Protein AF-A0A5Q3FW25-F1 (afdb_monomer_lite)

Organism: Fusarium fujikuroi (NCBI:txid5127)

Structure (mmCIF, N/CA/C/O backbone):
data_AF-A0A5Q3FW25-F1
#
_entry.id   AF-A0A5Q3FW25-F1
#
loop_
_atom_site.group_PDB
_atom_site.id
_atom_site.type_symbol
_atom_site.label_atom_id
_atom_site.label_alt_id
_atom_site.label_comp_id
_atom_site.label_asym_id
_atom_site.label_entity_id
_atom_site.label_seq_id
_atom_site.pdbx_PDB_ins_code
_atom_site.Cartn_x
_atom_site.Cartn_y
_atom_site.Cartn_z
_atom_site.occupancy
_atom_site.B_iso_or_equiv
_atom_site.auth_seq_id
_atom_site.auth_comp_id
_atom_site.auth_asym_id
_atom_site.auth_atom_id
_atom_site.pdbx_PDB_model_num
ATOM 1 N N . MET A 1 1 ? -4.917 18.342 5.573 1.00 49.97 1 MET A N 1
ATOM 2 C CA . MET A 1 1 ? -4.631 16.898 5.507 1.00 49.97 1 MET A CA 1
ATOM 3 C C . MET A 1 1 ? -5.899 16.234 5.031 1.00 49.97 1 MET A C 1
ATOM 5 O O . MET A 1 1 ? -6.953 16.5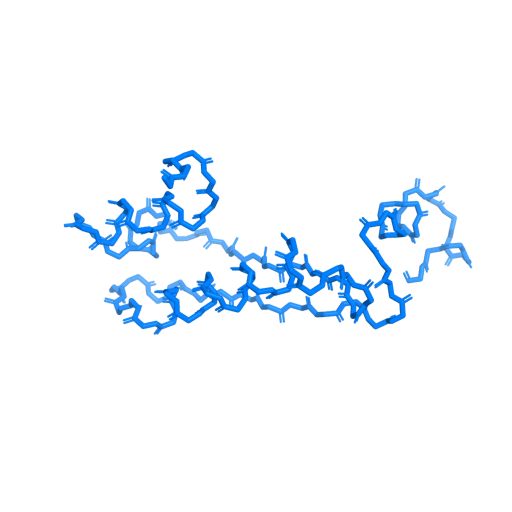08 5.595 1.00 49.97 1 MET A O 1
ATOM 9 N N . GLU A 1 2 ? -5.803 15.545 3.904 1.00 61.22 2 GLU A N 1
ATOM 10 C CA . GLU A 1 2 ? -6.919 15.028 3.113 1.00 61.22 2 GLU A CA 1
ATOM 11 C C . GLU A 1 2 ? -7.721 14.007 3.928 1.00 61.22 2 GLU A C 1
ATOM 13 O O . GLU A 1 2 ? -7.225 12.937 4.255 1.00 61.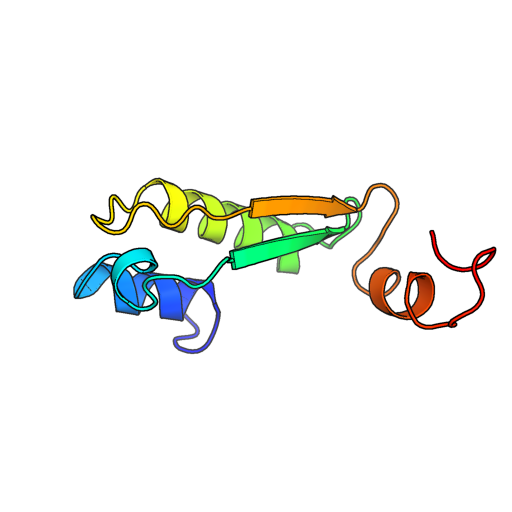22 2 GLU A O 1
ATOM 18 N N . GLN A 1 3 ? -8.951 14.361 4.311 1.00 64.31 3 GLN A N 1
ATOM 19 C CA . GLN A 1 3 ? -9.804 13.500 5.145 1.00 64.31 3 GLN A CA 1
ATOM 20 C C . GLN A 1 3 ? -10.252 12.220 4.423 1.00 64.31 3 GLN A C 1
ATOM 22 O O . GLN A 1 3 ? -10.576 11.241 5.088 1.00 64.31 3 GLN A O 1
ATOM 27 N N . ASP A 1 4 ? -10.225 12.224 3.088 1.00 72.19 4 ASP A N 1
ATOM 28 C CA . ASP A 1 4 ? -10.754 11.147 2.248 1.00 72.19 4 ASP A CA 1
ATOM 29 C C . ASP A 1 4 ? -9.665 10.228 1.660 1.00 72.19 4 ASP A C 1
ATOM 31 O O . ASP A 1 4 ? -9.965 9.373 0.827 1.00 72.19 4 ASP A O 1
ATOM 35 N N . CYS A 1 5 ? -8.399 10.372 2.071 1.00 78.38 5 CYS A N 1
ATOM 36 C CA . CYS A 1 5 ? -7.348 9.424 1.696 1.00 78.38 5 CYS A CA 1
ATOM 37 C C . CYS A 1 5 ? -7.333 8.209 2.650 1.00 78.38 5 CYS A C 1
ATOM 39 O O . CYS A 1 5 ? -7.809 8.315 3.786 1.00 78.38 5 CYS A O 1
ATOM 41 N N . PRO A 1 6 ? -6.771 7.049 2.247 1.00 79.50 6 PRO A N 1
ATOM 42 C CA . PRO A 1 6 ? -6.771 5.841 3.078 1.00 79.50 6 PRO A CA 1
ATOM 43 C C . PRO A 1 6 ? -6.224 6.055 4.496 1.00 79.50 6 PRO A C 1
ATOM 45 O O . PRO A 1 6 ? -6.815 5.564 5.457 1.00 79.50 6 PRO A O 1
ATOM 48 N N . LEU A 1 7 ? -5.144 6.831 4.642 1.00 80.94 7 LEU A N 1
ATOM 49 C CA . LEU A 1 7 ? -4.572 7.180 5.946 1.00 80.94 7 LEU A CA 1
ATOM 50 C C . LEU A 1 7 ? -5.541 8.026 6.785 1.00 80.94 7 LEU A C 1
ATOM 52 O O . LEU A 1 7 ? -5.796 7.696 7.940 1.00 80.94 7 LEU A O 1
ATOM 56 N N . GLY A 1 8 ? -6.142 9.067 6.202 1.00 82.00 8 GLY A N 1
ATOM 57 C CA . GLY A 1 8 ? -7.120 9.915 6.889 1.00 82.00 8 GLY A CA 1
ATOM 58 C C . GLY A 1 8 ? -8.361 9.141 7.348 1.00 82.00 8 GLY A C 1
ATOM 59 O O . GLY A 1 8 ? -8.840 9.329 8.470 1.00 82.00 8 GLY A O 1
ATOM 60 N N . LEU A 1 9 ? -8.841 8.202 6.527 1.00 80.62 9 LEU A N 1
ATOM 61 C CA . LEU A 1 9 ? -9.947 7.307 6.879 1.00 80.62 9 LEU A CA 1
ATOM 62 C C . LEU A 1 9 ? -9.565 6.342 8.009 1.00 80.62 9 LEU A C 1
ATOM 64 O O . LEU A 1 9 ? -10.374 6.093 8.909 1.00 80.62 9 LEU A O 1
ATOM 68 N N . LEU A 1 10 ? -8.332 5.830 7.995 1.00 79.81 10 LEU A N 1
ATOM 69 C CA . LEU A 1 10 ? -7.795 4.972 9.048 1.00 79.81 10 LEU A CA 1
ATOM 70 C C . LEU A 1 10 ? -7.688 5.724 10.386 1.00 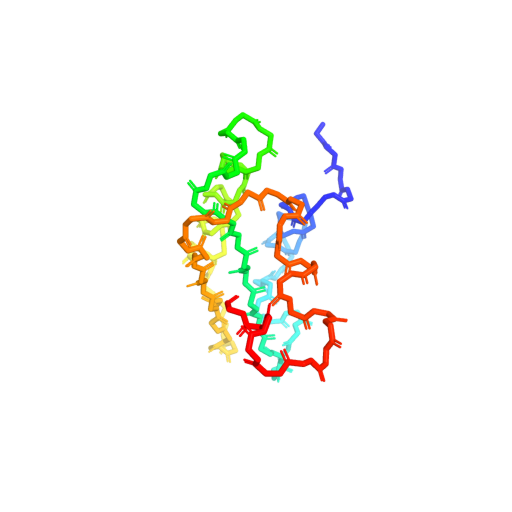79.81 10 LEU A C 1
ATOM 72 O O . LEU A 1 10 ? -8.144 5.226 11.417 1.00 79.81 10 LEU A O 1
ATOM 76 N N . GLU A 1 11 ? -7.181 6.959 10.372 1.00 82.25 11 GLU A N 1
ATOM 77 C CA . GLU A 1 11 ? -7.158 7.841 11.544 1.00 82.25 11 GLU A CA 1
ATOM 78 C C . GLU A 1 11 ? -8.567 8.126 12.080 1.00 82.25 11 GLU A C 1
ATOM 80 O O . GLU A 1 11 ? -8.796 8.117 13.294 1.00 82.25 11 GLU A O 1
ATOM 85 N N . ALA A 1 12 ? -9.526 8.392 11.189 1.00 82.69 12 ALA A N 1
ATOM 86 C CA . ALA A 1 12 ? -10.913 8.651 11.560 1.00 82.69 12 ALA A CA 1
ATOM 87 C C . ALA A 1 12 ? -11.584 7.420 12.187 1.00 82.69 12 ALA A C 1
ATOM 89 O O . ALA A 1 12 ? -12.340 7.562 13.156 1.00 82.69 12 ALA A O 1
ATOM 90 N N . CYS A 1 13 ? -11.277 6.221 11.681 1.00 79.50 13 CYS A N 1
ATOM 91 C CA . CYS A 1 13 ? -11.703 4.969 12.296 1.00 79.50 13 CYS A CA 1
ATOM 92 C C . CYS A 1 13 ? -11.119 4.856 13.703 1.00 79.50 13 CYS A C 1
ATOM 94 O O . CYS A 1 13 ? -11.894 4.832 14.659 1.00 79.50 13 CYS A O 1
ATOM 96 N N . ASN A 1 14 ? -9.789 4.917 13.839 1.00 77.75 14 ASN A N 1
ATOM 97 C CA . ASN A 1 14 ? -9.077 4.706 15.104 1.00 77.75 14 ASN A CA 1
ATOM 98 C C . ASN A 1 14 ? -9.500 5.661 16.235 1.00 77.75 14 ASN A C 1
ATOM 100 O O . ASN A 1 14 ? -9.411 5.291 17.403 1.00 77.75 14 ASN A O 1
ATOM 104 N N . LYS A 1 15 ? -10.018 6.859 15.927 1.00 81.38 15 LYS A N 1
ATOM 105 C CA . LYS A 1 15 ? -10.606 7.768 16.935 1.00 81.38 15 LYS A CA 1
ATOM 106 C C . LYS A 1 15 ? -11.864 7.211 17.612 1.00 81.38 15 LYS A C 1
ATOM 108 O O . LYS A 1 15 ? -12.162 7.603 18.735 1.00 81.38 15 LYS A O 1
ATOM 113 N N . ASN A 1 16 ? -12.610 6.342 16.933 1.00 75.38 16 ASN A N 1
ATOM 114 C CA . ASN A 1 16 ? -13.859 5.758 17.428 1.00 75.38 16 ASN A CA 1
ATOM 115 C C . ASN A 1 16 ? -13.707 4.272 17.790 1.00 75.38 16 ASN A C 1
ATOM 117 O O . ASN A 1 16 ? -14.235 3.830 18.807 1.00 75.38 16 ASN A O 1
ATOM 121 N N . LYS A 1 17 ? -13.030 3.498 16.936 1.00 76.12 17 LYS A N 1
ATOM 122 C CA . LYS A 1 17 ? -12.798 2.051 17.064 1.00 76.12 17 LYS A CA 1
ATOM 123 C C . LYS A 1 17 ? -11.630 1.625 16.171 1.00 76.12 17 LYS A C 1
ATOM 125 O O . LYS A 1 17 ? -11.402 2.247 15.141 1.00 76.12 17 LYS A O 1
ATOM 130 N N . ALA A 1 18 ? -10.919 0.553 16.510 1.00 80.31 18 ALA A N 1
ATOM 131 C CA . ALA A 1 18 ? -9.885 0.028 15.617 1.00 80.31 18 ALA A CA 1
ATOM 132 C C . ALA A 1 18 ? -10.477 -0.304 14.232 1.00 80.31 18 ALA A C 1
ATOM 134 O O . ALA A 1 18 ? -11.609 -0.787 14.133 1.00 80.31 18 ALA A O 1
ATOM 135 N N . VAL A 1 19 ? -9.729 -0.045 13.158 1.00 75.62 19 VAL A N 1
ATOM 136 C CA . VAL A 1 19 ? -10.190 -0.287 11.775 1.00 75.62 19 VAL A CA 1
ATOM 137 C C . VAL A 1 19 ? -10.585 -1.741 11.524 1.00 75.62 19 VAL A C 1
ATOM 139 O O . VAL A 1 19 ? -11.584 -2.014 10.861 1.00 75.62 19 VAL A O 1
ATOM 142 N N . SER A 1 20 ? -9.857 -2.672 12.131 1.00 74.44 20 SER A N 1
ATOM 143 C CA . SER A 1 20 ? -10.125 -4.105 12.083 1.00 74.44 20 SER A CA 1
ATOM 144 C C . SER A 1 20 ? -11.513 -4.427 12.650 1.00 74.44 20 SER A C 1
ATOM 146 O O . SER A 1 20 ? -12.251 -5.241 12.095 1.00 74.44 20 SER A O 1
ATOM 148 N N . ASP A 1 21 ? -11.950 -3.687 13.671 1.00 80.19 21 ASP A N 1
ATOM 149 C CA . ASP A 1 21 ? -13.277 -3.823 14.280 1.00 80.19 21 ASP A CA 1
ATOM 150 C C . ASP A 1 21 ? -14.380 -3.109 13.474 1.00 80.19 21 ASP A C 1
ATOM 152 O O . ASP A 1 21 ? -15.575 -3.318 13.705 1.00 80.19 21 ASP A O 1
ATOM 156 N N . ALA A 1 22 ? -14.016 -2.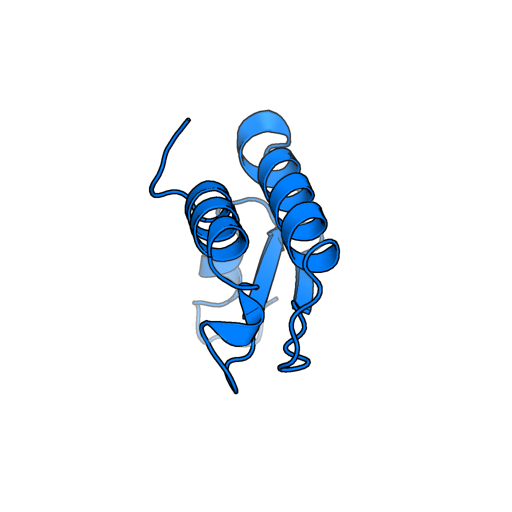249 12.518 1.00 72.25 22 ALA A N 1
ATOM 157 C CA . ALA A 1 22 ? -14.968 -1.610 11.616 1.00 72.25 22 ALA A CA 1
ATOM 158 C C . ALA A 1 22 ? -15.445 -2.542 10.493 1.00 72.25 22 ALA A C 1
ATOM 160 O O . ALA A 1 22 ? -16.569 -2.368 10.019 1.00 72.25 22 ALA A O 1
ATOM 161 N N . ALA A 1 23 ? -14.631 -3.529 10.115 1.00 75.50 23 ALA A N 1
ATOM 162 C CA . ALA A 1 23 ? -14.900 -4.463 9.027 1.00 75.50 23 ALA A CA 1
ATOM 163 C C . ALA A 1 23 ? -14.581 -5.921 9.431 1.00 75.50 23 ALA A C 1
ATOM 165 O O . ALA A 1 23 ? -13.694 -6.552 8.850 1.00 75.50 23 ALA A O 1
ATOM 166 N N . PRO A 1 24 ? -15.293 -6.482 10.427 1.00 76.56 24 PRO A N 1
ATOM 167 C CA . PRO A 1 24 ? -15.030 -7.836 10.902 1.00 76.56 24 PRO A CA 1
ATOM 168 C C . PRO A 1 24 ? -15.232 -8.865 9.780 1.00 76.56 24 PRO A C 1
ATOM 170 O O . PRO A 1 24 ? -16.263 -8.877 9.109 1.00 76.56 24 PRO A O 1
ATOM 173 N N . GLY A 1 25 ? -14.245 -9.745 9.597 1.00 81.50 25 GLY A N 1
ATOM 174 C CA . GLY A 1 25 ? -14.263 -10.798 8.576 1.00 81.50 25 GLY A CA 1
ATOM 175 C C . GLY A 1 25 ? -13.801 -10.366 7.179 1.00 81.50 25 GLY A C 1
ATOM 176 O O . GLY A 1 25 ? -13.806 -11.195 6.271 1.00 81.50 25 GLY A O 1
ATOM 177 N N . VAL A 1 26 ? -13.384 -9.109 6.994 1.00 85.19 26 VAL A N 1
ATOM 178 C CA . VAL A 1 26 ? -12.782 -8.623 5.743 1.00 85.19 26 VAL A CA 1
ATOM 179 C C . VAL A 1 26 ? -11.265 -8.795 5.796 1.00 85.19 26 VAL A C 1
ATOM 181 O O . VAL A 1 26 ? -10.643 -8.468 6.800 1.00 85.19 26 VAL A O 1
ATOM 184 N N . GLN A 1 27 ? -10.668 -9.299 4.714 1.00 87.38 27 GLN A N 1
ATOM 185 C CA . GLN A 1 27 ? -9.213 -9.341 4.544 1.00 87.38 27 GLN A CA 1
ATOM 186 C C . GLN A 1 27 ? -8.742 -8.090 3.807 1.00 87.38 27 GLN A C 1
ATOM 188 O O . GLN A 1 27 ? -9.343 -7.697 2.806 1.00 87.38 27 GLN A O 1
ATOM 193 N N . PHE A 1 28 ? -7.660 -7.486 4.291 1.00 88.25 28 PHE A N 1
ATOM 194 C CA . PHE A 1 28 ? -7.078 -6.284 3.706 1.00 88.25 28 PHE A CA 1
ATOM 195 C C . PHE A 1 28 ? -5.704 -6.597 3.123 1.00 88.25 28 PHE A C 1
ATOM 197 O O . PHE A 1 28 ? -4.874 -7.212 3.791 1.00 88.25 28 PHE A O 1
ATOM 204 N N . LEU A 1 29 ? -5.474 -6.143 1.891 1.00 92.50 29 LEU A N 1
ATOM 205 C CA . LEU A 1 29 ? -4.191 -6.213 1.200 1.00 92.50 29 LEU A CA 1
ATOM 206 C C . LEU A 1 29 ? -3.761 -4.798 0.813 1.00 92.50 29 LEU A C 1
ATOM 208 O O . LEU A 1 29 ? -4.493 -4.103 0.108 1.00 92.50 29 LEU A O 1
ATOM 212 N N . LEU A 1 30 ? -2.562 -4.406 1.235 1.00 93.00 30 LEU A N 1
ATOM 213 C CA . LEU A 1 30 ? -1.842 -3.265 0.685 1.00 93.00 30 LEU A CA 1
ATOM 214 C C . LEU A 1 30 ? -0.760 -3.782 -0.268 1.00 93.00 30 LEU A C 1
ATOM 216 O O . LEU A 1 30 ? 0.153 -4.496 0.148 1.00 93.00 30 LEU A O 1
ATOM 220 N N . LEU A 1 31 ? -0.869 -3.411 -1.541 1.00 93.69 31 LEU A N 1
ATOM 221 C CA . LEU A 1 31 ? 0.043 -3.810 -2.609 1.00 93.69 31 LEU A CA 1
ATOM 222 C C . LEU A 1 31 ? 0.675 -2.558 -3.224 1.00 93.69 31 LEU A C 1
ATOM 224 O O . LEU A 1 31 ? -0.052 -1.643 -3.605 1.00 93.69 31 LEU A O 1
ATOM 228 N N . TYR A 1 32 ? 2.003 -2.516 -3.324 1.00 94.25 32 TYR A N 1
ATOM 229 C CA . TYR A 1 32 ? 2.729 -1.401 -3.947 1.00 94.25 32 TYR A CA 1
ATOM 230 C C . TYR A 1 32 ? 4.010 -1.866 -4.649 1.00 94.25 32 TYR A C 1
ATOM 232 O O . TYR A 1 32 ? 4.521 -2.952 -4.369 1.00 94.25 32 TYR A O 1
ATOM 240 N N . GLY A 1 33 ? 4.514 -1.072 -5.593 1.00 94.94 33 GLY A N 1
ATOM 241 C CA . GLY A 1 33 ? 5.713 -1.384 -6.372 1.00 94.94 33 GLY A CA 1
ATOM 242 C C . GLY A 1 33 ? 7.002 -1.000 -5.646 1.00 94.94 33 GLY A C 1
ATOM 243 O O . GLY A 1 33 ? 7.046 0.004 -4.935 1.00 94.94 33 GLY A O 1
ATOM 244 N N . SER A 1 34 ? 8.086 -1.762 -5.834 1.00 95.44 34 SER A N 1
ATOM 245 C CA . SER A 1 34 ? 9.386 -1.408 -5.232 1.00 95.44 34 SER A CA 1
ATOM 246 C C . SER A 1 34 ? 10.022 -0.150 -5.838 1.00 95.44 34 SER A C 1
ATOM 248 O O . SER A 1 34 ? 10.919 0.430 -5.228 1.00 95.44 34 SER A O 1
ATOM 250 N N . LEU A 1 35 ? 9.542 0.291 -7.007 1.00 95.50 35 LEU A N 1
ATOM 251 C CA . LEU A 1 35 ? 9.988 1.489 -7.724 1.00 95.50 35 LEU A CA 1
ATOM 252 C C . LEU A 1 35 ? 8.925 2.603 -7.735 1.00 95.50 35 LEU A C 1
ATOM 254 O O . LEU A 1 35 ? 8.949 3.468 -8.614 1.00 95.50 35 LEU A O 1
ATOM 258 N N . ASP A 1 36 ? 7.967 2.566 -6.806 1.00 96.62 36 ASP A N 1
ATOM 259 C CA . ASP A 1 36 ? 7.018 3.663 -6.611 1.00 96.62 36 ASP A CA 1
ATOM 260 C C . ASP A 1 36 ? 7.715 4.950 -6.117 1.00 96.62 36 ASP A C 1
ATOM 262 O O . ASP A 1 36 ? 8.746 4.870 -5.442 1.00 96.62 36 ASP A O 1
ATOM 266 N N . PRO A 1 37 ? 7.174 6.147 -6.425 1.00 95.19 37 PRO A N 1
ATOM 267 C CA . PRO A 1 37 ? 7.711 7.408 -5.915 1.00 95.19 37 PRO A CA 1
ATOM 268 C C . PRO A 1 37 ? 7.740 7.448 -4.379 1.00 95.19 37 PRO A C 1
ATOM 270 O O . PRO A 1 37 ? 6.742 7.147 -3.717 1.00 95.19 37 PRO A O 1
ATOM 273 N N . GLU A 1 38 ? 8.879 7.835 -3.800 1.00 90.31 38 GLU A N 1
ATOM 274 C CA . GLU A 1 38 ? 9.060 7.828 -2.342 1.00 90.31 38 GLU A CA 1
ATOM 275 C C . GLU A 1 38 ? 8.193 8.885 -1.646 1.00 90.31 38 GLU A C 1
ATOM 277 O O . GLU A 1 38 ? 7.595 8.611 -0.607 1.00 90.31 38 GLU A O 1
ATOM 282 N N . ASP A 1 39 ? 8.113 10.077 -2.233 1.00 88.06 39 ASP A N 1
ATOM 283 C CA . ASP A 1 39 ? 7.441 11.258 -1.692 1.00 88.06 39 ASP A CA 1
ATOM 284 C C . ASP A 1 39 ? 5.921 11.253 -1.884 1.00 88.06 39 ASP A C 1
ATOM 286 O O . ASP A 1 39 ? 5.215 11.880 -1.096 1.00 88.06 39 ASP A O 1
ATOM 290 N N . GLU A 1 40 ? 5.414 10.528 -2.882 1.00 86.38 40 GLU A N 1
ATOM 291 C CA . GLU A 1 40 ? 3.976 10.473 -3.181 1.00 86.38 40 GLU A CA 1
ATOM 292 C C . GL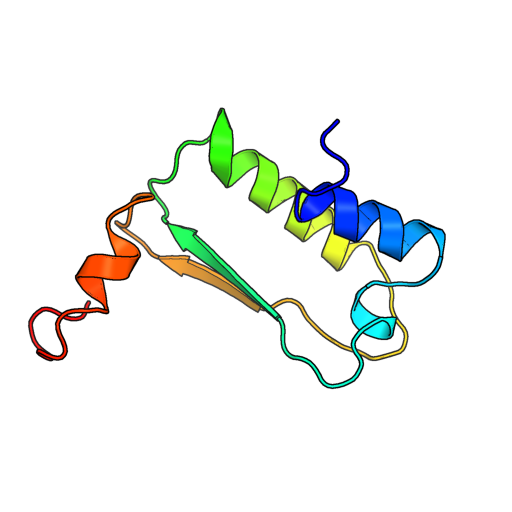U A 1 40 ? 3.307 9.161 -2.743 1.00 86.38 40 GLU A C 1
ATOM 294 O O . GLU A 1 40 ? 2.119 9.165 -2.423 1.00 86.38 40 GLU A O 1
ATOM 299 N N . ILE A 1 41 ? 4.037 8.036 -2.719 1.00 91.19 41 ILE A N 1
ATOM 300 C CA . ILE A 1 41 ? 3.445 6.702 -2.520 1.00 91.19 41 ILE A CA 1
ATOM 301 C C . ILE A 1 41 ? 4.090 5.955 -1.350 1.00 91.19 41 ILE A C 1
ATOM 303 O O . ILE A 1 41 ? 3.396 5.579 -0.401 1.00 91.19 41 ILE A O 1
ATOM 307 N N . LEU A 1 42 ? 5.409 5.723 -1.384 1.00 92.31 42 LEU A N 1
ATOM 308 C CA . LEU A 1 42 ? 6.051 4.843 -0.396 1.00 92.31 42 LEU A CA 1
ATOM 309 C C . LEU A 1 42 ? 5.997 5.420 1.022 1.00 92.31 42 LEU A C 1
ATOM 311 O O . LEU A 1 42 ? 5.771 4.665 1.969 1.00 92.31 42 LEU A O 1
ATOM 315 N N . GLY A 1 43 ? 6.164 6.738 1.174 1.00 90.75 43 GLY A N 1
ATOM 316 C CA . GLY A 1 43 ? 6.021 7.428 2.457 1.00 90.75 43 GLY A CA 1
ATOM 317 C C . GLY A 1 43 ? 4.634 7.222 3.068 1.00 90.75 43 GLY A C 1
ATOM 318 O O . GLY A 1 43 ? 4.518 6.710 4.182 1.00 90.75 43 GLY A O 1
ATOM 319 N N . CYS A 1 44 ? 3.578 7.508 2.304 1.00 88.44 44 CYS A N 1
ATOM 320 C CA . CYS A 1 44 ? 2.197 7.335 2.759 1.00 88.44 44 CYS A CA 1
ATOM 321 C C . CYS A 1 44 ? 1.862 5.872 3.091 1.00 88.44 44 CYS A C 1
ATOM 323 O O . CYS A 1 44 ? 1.164 5.605 4.070 1.00 88.44 44 CYS A O 1
ATOM 325 N N . ASN A 1 45 ? 2.385 4.911 2.323 1.00 92.25 45 ASN A N 1
ATOM 326 C CA . ASN A 1 45 ? 2.198 3.489 2.612 1.00 92.25 45 ASN A CA 1
ATOM 327 C C . ASN A 1 45 ? 2.839 3.089 3.945 1.00 92.25 45 ASN A C 1
ATOM 329 O O . ASN A 1 45 ? 2.219 2.360 4.721 1.00 92.25 45 ASN A O 1
ATOM 333 N N . LYS A 1 46 ? 4.052 3.576 4.242 1.00 91.75 46 LYS A N 1
ATOM 334 C CA . LYS A 1 46 ? 4.720 3.325 5.530 1.00 91.75 46 LYS A CA 1
ATOM 335 C C . LYS A 1 46 ? 3.883 3.862 6.691 1.00 91.75 46 LYS A C 1
ATOM 337 O O . LYS A 1 46 ? 3.597 3.108 7.619 1.00 91.75 46 LYS A O 1
ATOM 342 N N . GLU A 1 47 ? 3.419 5.107 6.592 1.00 89.88 47 GLU A N 1
ATOM 343 C CA . GLU A 1 47 ? 2.561 5.735 7.607 1.00 89.88 47 GLU A CA 1
ATOM 344 C C . GLU A 1 47 ? 1.254 4.953 7.817 1.00 89.88 47 GLU A C 1
ATOM 346 O O . GLU A 1 47 ? 0.854 4.691 8.953 1.00 89.88 47 GLU A O 1
ATOM 351 N N . PHE A 1 48 ? 0.614 4.501 6.733 1.00 89.69 48 PHE A N 1
ATOM 352 C CA . PHE A 1 48 ? -0.596 3.680 6.802 1.00 89.69 48 PHE A CA 1
ATOM 353 C C . PHE A 1 48 ? -0.349 2.341 7.510 1.00 89.69 48 PHE A C 1
ATOM 355 O O . PHE A 1 48 ? -1.124 1.950 8.385 1.00 89.69 48 PHE A O 1
ATOM 362 N N . ILE A 1 49 ? 0.734 1.638 7.163 1.00 91.31 49 ILE A N 1
ATOM 363 C CA . ILE A 1 49 ? 1.095 0.348 7.769 1.00 91.31 49 ILE A CA 1
ATOM 364 C C . ILE A 1 49 ? 1.367 0.513 9.268 1.00 91.31 49 ILE A C 1
ATOM 366 O O . ILE A 1 49 ? 0.894 -0.293 10.074 1.00 91.31 49 ILE A O 1
ATOM 370 N N . GLU A 1 50 ? 2.124 1.541 9.652 1.00 90.69 50 GLU A N 1
ATOM 371 C CA . GLU A 1 50 ? 2.432 1.839 11.053 1.00 90.69 50 GLU A CA 1
ATOM 372 C C . GLU A 1 50 ? 1.165 2.170 11.848 1.00 90.69 50 GLU A C 1
ATOM 374 O O . GLU A 1 50 ? 0.958 1.640 12.946 1.00 90.69 50 GLU A O 1
ATOM 379 N N . LEU A 1 51 ? 0.271 2.983 11.281 1.00 86.88 51 LEU A N 1
ATOM 380 C CA . LEU A 1 51 ? -0.997 3.318 11.920 1.00 86.88 51 LEU A CA 1
ATOM 381 C C . LEU A 1 51 ? -1.917 2.095 12.050 1.00 86.88 51 LEU A C 1
ATOM 383 O O . LEU A 1 51 ? -2.577 1.930 13.077 1.00 86.88 51 LEU A O 1
ATOM 387 N N . TRP A 1 52 ? -1.943 1.210 11.051 1.00 87.50 52 TRP A N 1
ATOM 388 C CA . TRP A 1 52 ? -2.739 -0.015 11.117 1.00 87.50 52 TRP A CA 1
ATOM 389 C C . TRP A 1 52 ? -2.227 -0.927 12.229 1.00 87.50 52 TRP A C 1
ATOM 391 O O . TRP A 1 52 ? -2.988 -1.331 13.107 1.00 87.50 52 TRP A O 1
ATOM 401 N N . ARG A 1 53 ? -0.924 -1.227 12.218 1.00 86.56 53 ARG A N 1
ATOM 402 C CA . ARG A 1 53 ? -0.294 -2.177 13.150 1.00 86.56 53 ARG A CA 1
ATOM 403 C C . ARG A 1 53 ? -0.221 -1.666 14.586 1.00 86.56 53 ARG A C 1
ATOM 405 O O . ARG A 1 53 ? -0.167 -2.472 15.509 1.00 86.56 53 ARG A O 1
ATOM 412 N N . SER A 1 54 ? -0.210 -0.350 14.792 1.00 85.31 54 SER A N 1
ATOM 413 C CA . SER A 1 54 ? -0.307 0.239 16.135 1.00 85.31 54 SER A CA 1
ATOM 414 C C . SER A 1 54 ? -1.730 0.209 16.699 1.00 85.31 54 SER A C 1
ATOM 416 O O . SER A 1 54 ? -1.902 0.305 17.916 1.00 85.31 54 SER A O 1
ATOM 418 N N . SER A 1 55 ? -2.749 0.035 15.850 1.00 77.12 55 SER A N 1
ATOM 419 C CA . SER A 1 55 ? -4.128 -0.150 16.293 1.00 77.12 55 SER A CA 1
ATOM 420 C C . SER A 1 55 ? -4.365 -1.595 16.744 1.00 77.12 55 SER A C 1
ATOM 422 O O . SER A 1 55 ? -4.210 -2.547 15.983 1.00 77.12 55 SER A O 1
ATOM 424 N N . THR A 1 56 ? -4.746 -1.781 18.005 1.00 64.88 56 THR A N 1
ATOM 425 C CA . THR A 1 56 ? -5.087 -3.094 18.563 1.00 64.88 56 THR A CA 1
ATOM 426 C C . THR A 1 56 ? -6.599 -3.288 18.533 1.00 64.88 56 THR A C 1
ATOM 428 O O . THR A 1 56 ? -7.315 -2.903 19.456 1.00 64.88 56 THR A O 1
ATOM 431 N N . GLY A 1 57 ? -7.102 -3.865 17.442 1.00 68.38 57 GLY A N 1
ATOM 432 C CA . GLY A 1 57 ? -8.502 -4.284 17.358 1.00 68.38 57 GLY A CA 1
ATOM 433 C C . GLY A 1 57 ? -8.752 -5.647 17.989 1.00 68.38 57 GLY A C 1
ATOM 434 O O . GLY A 1 57 ? -7.860 -6.486 18.101 1.00 68.38 57 GLY A O 1
ATOM 435 N N . SER A 1 58 ? -9.994 -5.870 18.398 1.00 72.00 58 SER A N 1
ATOM 436 C CA . SER A 1 58 ? -10.448 -7.116 19.029 1.00 72.00 58 SER A CA 1
ATOM 437 C C . SER A 1 58 ? -10.814 -8.220 18.027 1.00 72.00 58 SER A C 1
ATOM 439 O O . SER A 1 58 ? -10.910 -9.389 18.395 1.00 72.00 58 SER A O 1
ATOM 441 N N . SER A 1 59 ? -11.002 -7.857 16.760 1.00 72.31 59 SER A N 1
ATOM 442 C CA . SER A 1 59 ? -11.411 -8.739 15.660 1.00 72.31 59 SER A CA 1
ATOM 443 C C . SER A 1 59 ? -10.302 -9.629 15.089 1.00 72.31 59 SER A C 1
ATOM 445 O O . SER A 1 59 ? -10.617 -10.583 14.379 1.00 72.31 59 SER A O 1
ATOM 447 N N . GLY A 1 60 ? -9.026 -9.339 15.372 1.00 73.56 60 GLY A N 1
ATOM 448 C CA . GLY A 1 60 ? -7.886 -10.106 14.847 1.00 73.56 60 GLY A CA 1
ATOM 449 C C . GLY A 1 60 ? -7.704 -10.011 13.326 1.00 73.56 60 GLY A C 1
ATOM 450 O O . GLY A 1 60 ? -7.096 -10.895 12.728 1.00 73.56 60 GLY A O 1
ATOM 451 N N . VAL A 1 61 ? -8.267 -8.978 12.688 1.00 82.00 61 VAL A N 1
ATOM 452 C CA . VAL A 1 61 ? -8.081 -8.723 11.253 1.00 82.00 61 VAL A CA 1
ATOM 453 C C . VAL A 1 61 ? -6.702 -8.105 11.018 1.00 82.00 61 VAL A C 1
ATOM 455 O O . VAL A 1 61 ? -6.424 -6.991 11.466 1.00 82.00 61 VAL A O 1
ATOM 458 N N . GLU A 1 62 ? -5.863 -8.830 10.283 1.00 85.31 62 GLU A N 1
ATOM 459 C CA . GLU A 1 62 ? -4.508 -8.420 9.912 1.00 85.31 62 GLU A CA 1
ATOM 460 C C . GLU A 1 62 ? -4.480 -7.684 8.564 1.00 85.31 62 GLU A C 1
ATOM 462 O O . GLU A 1 62 ? -5.307 -7.933 7.681 1.00 85.31 62 GLU A O 1
ATOM 467 N N . LEU A 1 63 ? -3.499 -6.792 8.405 1.00 89.75 63 LEU A N 1
ATOM 468 C CA . LEU A 1 63 ? -3.168 -6.172 7.122 1.00 89.75 63 LEU A CA 1
ATOM 469 C C . LEU A 1 63 ? -2.065 -6.981 6.440 1.00 89.75 63 LEU A C 1
ATOM 471 O O . LEU A 1 63 ? -0.917 -6.973 6.896 1.00 89.75 63 LEU A O 1
ATOM 475 N N . GLU A 1 64 ? -2.402 -7.620 5.323 1.00 93.81 64 GLU A N 1
ATOM 476 C CA . GLU A 1 64 ? -1.413 -8.218 4.432 1.00 93.81 64 GLU A CA 1
ATOM 477 C C . GLU A 1 64 ? -0.716 -7.107 3.637 1.00 93.81 64 GLU A C 1
ATOM 479 O O . GLU A 1 64 ? -1.365 -6.205 3.103 1.00 93.81 64 GLU A O 1
ATOM 484 N N . VAL A 1 65 ? 0.614 -7.164 3.557 1.00 95.38 65 VAL A N 1
ATOM 485 C CA . VAL A 1 65 ? 1.423 -6.177 2.830 1.00 95.38 65 VAL A CA 1
ATOM 486 C C . VAL A 1 65 ? 2.323 -6.906 1.848 1.00 95.38 65 VAL A C 1
ATOM 488 O O . VAL A 1 65 ? 3.145 -7.724 2.261 1.00 95.38 65 VAL A O 1
ATOM 491 N N . GLN A 1 66 ? 2.203 -6.579 0.563 1.00 95.25 66 GLN A N 1
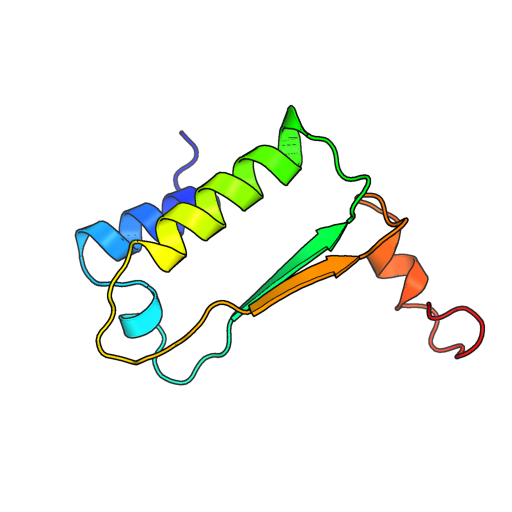ATOM 492 C CA . GLN A 1 66 ? 3.028 -7.158 -0.495 1.00 95.25 66 GLN A CA 1
ATOM 493 C C . GLN A 1 66 ? 3.708 -6.071 -1.324 1.00 95.25 66 GLN A C 1
ATOM 495 O O . GLN A 1 66 ? 3.116 -5.039 -1.641 1.00 95.25 66 GLN A O 1
ATOM 500 N N . VAL A 1 67 ? 4.967 -6.329 -1.679 1.00 94.50 67 VAL A N 1
ATOM 501 C CA . VAL A 1 67 ? 5.777 -5.448 -2.522 1.00 94.50 67 VAL A CA 1
ATOM 502 C C . VAL A 1 67 ? 6.029 -6.143 -3.850 1.00 94.50 67 VAL A C 1
ATOM 504 O O . VAL A 1 67 ? 6.570 -7.248 -3.878 1.00 94.50 67 VAL A O 1
ATOM 507 N N . MET A 1 68 ? 5.650 -5.490 -4.943 1.00 93.12 68 MET A N 1
ATOM 508 C CA . MET A 1 68 ? 5.899 -5.968 -6.299 1.00 93.12 68 MET A CA 1
ATOM 509 C C . MET A 1 68 ? 7.292 -5.521 -6.736 1.00 93.12 68 MET A C 1
ATOM 511 O O . MET A 1 68 ? 7.499 -4.364 -7.112 1.00 93.12 68 MET A O 1
ATOM 515 N N . ASP A 1 69 ? 8.264 -6.424 -6.638 1.00 93.44 69 ASP A N 1
ATOM 516 C CA . ASP A 1 69 ? 9.643 -6.086 -6.973 1.00 93.44 69 ASP A CA 1
ATOM 517 C C . ASP A 1 69 ? 9.819 -5.797 -8.472 1.00 93.44 69 ASP A C 1
ATOM 519 O O . ASP A 1 69 ? 9.301 -6.514 -9.322 1.00 93.44 69 ASP A O 1
ATOM 523 N N . GLY A 1 70 ? 10.529 -4.718 -8.801 1.00 92.69 70 GLY A N 1
ATOM 524 C CA . GLY A 1 70 ? 10.734 -4.249 -10.172 1.00 92.69 70 GLY A CA 1
ATOM 525 C C . GLY A 1 70 ? 9.559 -3.465 -10.763 1.00 92.69 70 GLY A C 1
ATOM 526 O O . GLY A 1 70 ? 9.701 -2.906 -11.853 1.00 92.69 70 GLY A O 1
ATOM 527 N N . HIS A 1 71 ? 8.430 -3.363 -10.054 1.00 94.12 71 HIS A N 1
ATOM 528 C CA . HIS A 1 71 ? 7.274 -2.593 -10.504 1.00 94.12 71 HIS A CA 1
ATOM 529 C C . HIS A 1 71 ? 7.334 -1.138 -10.042 1.00 94.12 71 HIS A C 1
ATOM 531 O O . HIS A 1 71 ? 7.669 -0.834 -8.899 1.00 94.12 71 HIS A O 1
ATOM 537 N N . ASN A 1 72 ? 6.950 -0.246 -10.951 1.00 93.25 72 ASN A N 1
ATOM 538 C CA . ASN A 1 72 ? 6.580 1.136 -10.657 1.00 93.25 72 ASN A CA 1
ATOM 539 C C . ASN A 1 72 ? 5.051 1.282 -10.558 1.00 93.25 72 ASN A C 1
ATOM 541 O O . ASN A 1 72 ? 4.312 0.332 -10.834 1.00 93.25 72 ASN A O 1
ATOM 545 N N . HIS A 1 73 ? 4.595 2.511 -10.322 1.00 93.06 73 HIS A N 1
ATOM 546 C CA . HIS A 1 73 ? 3.192 2.848 -10.072 1.00 93.06 73 HIS A CA 1
ATOM 547 C C . HIS A 1 73 ? 2.198 2.424 -11.155 1.00 93.06 73 HIS A C 1
ATOM 549 O O . HIS A 1 73 ? 1.038 2.136 -10.876 1.00 93.06 73 HIS A O 1
ATOM 555 N N . ILE A 1 74 ? 2.640 2.392 -12.413 1.00 92.00 74 ILE A N 1
ATOM 556 C CA . ILE A 1 74 ? 1.765 2.161 -13.569 1.00 92.00 74 ILE A CA 1
ATOM 557 C C . ILE A 1 74 ? 1.916 0.734 -14.096 1.00 92.00 74 ILE A C 1
ATOM 559 O O . ILE A 1 74 ? 1.041 0.240 -14.797 1.00 92.00 74 ILE A O 1
ATOM 563 N N . SER A 1 75 ? 3.024 0.067 -13.787 1.00 91.75 75 SER A N 1
ATOM 564 C CA . SER A 1 75 ? 3.386 -1.216 -14.390 1.00 91.75 75 SER A CA 1
ATOM 565 C C . SER A 1 75 ? 2.557 -2.401 -13.895 1.00 91.75 75 SER A C 1
ATOM 567 O O . SER A 1 75 ? 2.430 -3.374 -14.631 1.00 91.75 75 SER A O 1
ATOM 569 N N . SER A 1 76 ? 1.967 -2.343 -12.697 1.00 88.44 76 SER A N 1
ATOM 570 C CA . SER A 1 76 ? 1.254 -3.492 -12.121 1.00 88.44 76 SER A CA 1
ATOM 571 C C . SER A 1 76 ? -0.045 -3.852 -12.860 1.00 88.44 76 SER A C 1
ATOM 573 O O . SER A 1 76 ? -0.187 -5.011 -13.244 1.00 88.44 76 SER A O 1
ATOM 575 N N . PRO A 1 77 ? -0.981 -2.918 -13.149 1.00 87.00 77 PRO A N 1
ATOM 576 C CA . PRO A 1 77 ? -2.179 -3.253 -13.923 1.00 87.00 77 PRO A CA 1
ATOM 577 C C . PRO A 1 77 ? -1.911 -3.862 -15.314 1.00 87.00 77 PRO A C 1
ATOM 579 O O . PRO A 1 77 ? -2.538 -4.871 -15.633 1.00 87.00 77 PRO A O 1
ATOM 582 N N . PRO A 1 78 ? -1.004 -3.328 -16.162 1.00 85.25 78 PRO A N 1
ATOM 583 C CA . PRO A 1 78 ? -0.712 -3.943 -17.453 1.00 85.25 78 PRO A CA 1
ATOM 584 C C . PRO A 1 78 ? 0.051 -5.263 -17.320 1.00 85.25 78 PRO A C 1
ATOM 586 O O . PRO A 1 78 ? -0.123 -6.119 -18.178 1.00 85.25 78 PRO A O 1
ATOM 589 N N . ALA A 1 79 ? 0.838 -5.462 -16.259 1.00 85.81 79 ALA A N 1
ATOM 590 C CA . ALA A 1 79 ? 1.514 -6.730 -16.002 1.00 85.81 79 ALA A CA 1
ATOM 591 C C . ALA A 1 79 ? 0.583 -7.839 -15.503 1.00 85.81 79 ALA A C 1
ATOM 593 O O . ALA A 1 79 ? 1.010 -8.974 -15.444 1.00 85.81 79 ALA A O 1
ATOM 594 N N . LEU A 1 80 ? -0.672 -7.556 -15.147 1.00 81.75 80 LEU A N 1
ATOM 595 C CA . LEU A 1 80 ? -1.633 -8.575 -14.690 1.00 81.75 80 LEU A CA 1
ATOM 596 C C . LEU A 1 80 ? -2.956 -8.542 -15.474 1.00 81.75 80 LEU A C 1
ATOM 598 O O . LEU A 1 80 ? -3.912 -9.227 -15.124 1.00 81.75 80 LEU A O 1
ATOM 602 N N . GLY A 1 81 ? -3.043 -7.693 -16.501 1.00 83.31 81 GLY A N 1
ATOM 603 C CA . GLY A 1 81 ? -4.293 -7.368 -17.192 1.00 83.31 81 GLY A CA 1
ATOM 604 C C . GLY A 1 81 ? -4.396 -7.898 -18.619 1.00 83.31 81 GLY A C 1
ATOM 605 O O . GLY A 1 81 ? -5.360 -7.572 -19.313 1.00 83.31 81 GLY A O 1
ATOM 606 N N . THR A 1 82 ? -3.410 -8.662 -19.095 1.00 85.50 82 THR A N 1
ATOM 607 C CA . THR A 1 82 ? -3.372 -9.132 -20.489 1.00 85.50 82 THR A CA 1
ATOM 608 C C . THR A 1 82 ? -4.163 -10.418 -20.705 1.00 85.50 82 THR A C 1
ATOM 610 O O . THR A 1 82 ? -4.554 -10.692 -21.841 1.00 85.50 82 THR A O 1
ATOM 613 N N . ASN A 1 83 ? -4.429 -11.200 -19.649 1.00 86.38 83 ASN A N 1
ATOM 614 C CA . ASN A 1 83 ? -4.999 -12.548 -19.723 1.00 86.38 83 ASN A CA 1
ATOM 615 C C . ASN A 1 83 ? -4.162 -13.500 -20.605 1.00 86.38 83 ASN A C 1
ATOM 617 O O . ASN A 1 83 ? -4.677 -14.445 -21.210 1.00 86.38 83 ASN A O 1
ATOM 621 N N . ILE A 1 84 ? -2.858 -13.227 -20.720 1.00 88.81 84 ILE A N 1
ATOM 622 C CA . ILE A 1 84 ? -1.885 -14.033 -21.455 1.00 88.81 84 ILE A CA 1
ATOM 623 C C . ILE A 1 84 ? -0.780 -14.417 -20.470 1.00 88.81 84 ILE A C 1
ATOM 625 O O . ILE A 1 84 ? 0.063 -13.599 -20.125 1.00 88.81 84 ILE A O 1
ATOM 629 N N . SER A 1 85 ? -0.709 -15.695 -20.089 1.00 87.75 85 SER A N 1
ATOM 630 C CA . SER A 1 85 ? 0.136 -16.160 -18.972 1.00 87.75 85 SER A CA 1
ATOM 631 C C . SER A 1 85 ? 1.636 -15.864 -19.088 1.00 87.75 85 SER A C 1
ATOM 633 O O . SER A 1 85 ? 2.333 -15.895 -18.088 1.00 87.75 85 SER A O 1
ATOM 635 N N . ARG A 1 86 ? 2.170 -15.627 -20.295 1.00 87.94 86 ARG A N 1
ATOM 636 C CA . ARG A 1 86 ? 3.594 -15.270 -20.483 1.00 87.94 86 ARG A CA 1
ATOM 637 C C . ARG A 1 86 ? 3.876 -13.775 -20.276 1.00 87.94 86 ARG A C 1
ATOM 639 O O . ARG A 1 86 ? 5.034 -13.387 -20.207 1.00 87.94 86 ARG A O 1
ATOM 646 N N . GLU A 1 87 ? 2.831 -12.957 -20.334 1.00 82.69 87 GLU A N 1
ATOM 647 C CA . GLU A 1 87 ? 2.865 -11.499 -20.183 1.00 82.69 87 GLU A CA 1
ATOM 648 C C . GLU A 1 87 ? 2.418 -11.091 -18.773 1.00 82.69 87 GLU A C 1
ATOM 650 O O . GLU A 1 87 ? 2.591 -9.932 -18.407 1.00 82.69 87 GLU A O 1
ATOM 655 N N . GLU A 1 88 ? 1.876 -12.041 -18.001 1.00 81.25 88 GLU A N 1
ATOM 656 C CA . GLU A 1 88 ? 1.488 -11.861 -16.608 1.00 81.25 88 GLU A CA 1
ATOM 657 C C . GLU A 1 88 ? 2.635 -12.244 -15.671 1.00 81.25 88 GLU A C 1
ATOM 659 O O . GLU A 1 88 ? 2.969 -13.427 -15.555 1.00 81.25 88 GLU A O 1
ATOM 664 N N . VAL A 1 89 ? 3.269 -11.242 -15.059 1.00 64.62 89 VAL A N 1
ATOM 665 C CA . VAL A 1 89 ? 4.481 -11.377 -14.230 1.00 64.62 89 VAL A CA 1
ATOM 666 C C . VAL A 1 89 ? 4.367 -10.610 -12.925 1.00 64.62 89 VAL A C 1
ATOM 668 O O . VAL A 1 89 ? 3.745 -9.524 -12.931 1.00 64.62 89 VAL A O 1
#

pLDDT: mean 84.45, std 9.02, range [49.97, 96.62]

Foldseek 3Di:
DDCPDLLNVQVVCLVPAHPCVVDQPDAAEDEFEPAEDVVPPVVVVVSNQVSNVVHDHPRPHDYHYYYHYPDYPPRQCQLCPPPPVVSND

Radius of gyration: 15.21 Å; chains: 1; bounding box: 26×33×40 Å

Sequence (89 aa):
MEQDCPLGLLEACNKNKAVSDAAPGVQFLLLYGSLDPEDEILGCNKEFIELWRSSTGSSGVELEVQVMDGHNHISSPPALGTNISREEV

Secondary structure (DSSP, 8-state):
--TTSHHHHHHHHHTTS-HHHHSTT--EEEEEETTS-IIIIIHHHHHHHHHHHH---SS---EEEEEETT--TTTHHHHHSS--TTT--